Protein AF-A0A7S3BYG8-F1 (afdb_monomer)

Structure (mmCIF, N/CA/C/O backbone):
data_AF-A0A7S3BYG8-F1
#
_entry.id   AF-A0A7S3BYG8-F1
#
loop_
_atom_site.group_PDB
_atom_site.id
_atom_site.type_symbol
_atom_site.label_atom_id
_atom_site.label_alt_id
_atom_site.label_comp_id
_atom_site.label_asym_id
_atom_site.label_entity_id
_atom_site.label_seq_id
_atom_site.pdbx_PDB_ins_code
_atom_site.Cartn_x
_atom_site.Cartn_y
_atom_site.Cartn_z
_atom_site.occupancy
_atom_site.B_iso_or_equiv
_atom_site.auth_seq_id
_atom_site.auth_comp_id
_atom_site.auth_asym_id
_atom_site.auth_atom_id
_atom_site.pdbx_PDB_model_num
ATOM 1 N N . MET A 1 1 ? -23.238 -36.660 45.291 1.00 49.62 1 MET A N 1
ATOM 2 C CA . MET A 1 1 ? -23.356 -35.310 44.681 1.00 49.62 1 MET A CA 1
ATOM 3 C C . MET A 1 1 ? -22.512 -34.242 45.383 1.00 49.62 1 MET A C 1
ATOM 5 O O . MET A 1 1 ? -22.286 -33.206 44.768 1.00 49.62 1 MET A O 1
ATOM 9 N N . ALA A 1 2 ? -22.048 -34.456 46.624 1.00 56.19 2 ALA A N 1
ATOM 10 C CA . ALA A 1 2 ? -21.069 -33.578 47.276 1.00 56.19 2 ALA A CA 1
ATOM 11 C C . ALA A 1 2 ? -19.643 -33.818 46.735 1.00 56.19 2 ALA A C 1
ATOM 13 O O . ALA A 1 2 ? -19.000 -32.872 46.297 1.00 56.19 2 ALA A O 1
ATOM 14 N N . ASP A 1 3 ? -19.241 -35.085 46.583 1.00 53.38 3 ASP A N 1
ATOM 15 C CA . ASP A 1 3 ? -17.876 -35.468 46.164 1.00 53.38 3 ASP A CA 1
ATOM 16 C C . ASP A 1 3 ? -17.474 -35.004 44.753 1.00 53.38 3 ASP A C 1
ATOM 18 O O . ASP A 1 3 ? -16.296 -34.824 44.458 1.00 53.38 3 ASP A O 1
ATOM 22 N N . MET A 1 4 ? -18.446 -34.790 43.858 1.00 53.81 4 MET A N 1
ATOM 23 C CA . MET A 1 4 ? -18.194 -34.241 42.515 1.00 53.81 4 MET A CA 1
ATOM 24 C C . MET A 1 4 ? -17.899 -32.738 42.559 1.00 53.81 4 MET A C 1
ATOM 26 O O . MET A 1 4 ? -17.105 -32.246 41.768 1.00 53.81 4 MET A O 1
ATOM 30 N N . ARG A 1 5 ? -18.530 -32.003 43.486 1.00 55.28 5 ARG A N 1
ATOM 31 C CA . ARG A 1 5 ? -18.287 -30.562 43.666 1.00 55.28 5 ARG A CA 1
ATOM 32 C C . ARG A 1 5 ? -16.920 -30.310 44.287 1.00 55.28 5 ARG A C 1
ATOM 34 O O . ARG A 1 5 ? -16.290 -29.314 43.965 1.00 55.28 5 ARG A O 1
ATOM 41 N N . GLU A 1 6 ? -16.474 -31.222 45.141 1.00 56.81 6 GLU A N 1
ATOM 42 C CA . GLU A 1 6 ? -15.176 -31.147 45.806 1.00 56.81 6 GLU A CA 1
ATOM 43 C C . GLU A 1 6 ? -14.022 -31.429 44.835 1.00 56.81 6 GLU A C 1
ATOM 45 O O . GLU A 1 6 ? -13.046 -30.688 44.811 1.00 56.81 6 GLU A O 1
ATOM 50 N N . GLN A 1 7 ? -14.187 -32.396 43.926 1.00 52.97 7 GLN A N 1
ATOM 51 C CA . GLN A 1 7 ? -13.223 -32.647 42.845 1.00 52.97 7 GLN A CA 1
ATOM 52 C C . GLN A 1 7 ? -13.139 -31.493 41.833 1.00 52.97 7 GLN A C 1
ATOM 54 O O . GLN A 1 7 ? -12.059 -31.192 41.338 1.00 52.97 7 GLN A O 1
ATOM 59 N N . LEU A 1 8 ? -14.253 -30.803 41.568 1.00 54.16 8 LEU A N 1
ATOM 60 C CA . LEU A 1 8 ? -14.278 -29.603 40.720 1.00 54.16 8 LEU A CA 1
ATOM 61 C C . LEU A 1 8 ? -13.692 -28.359 41.412 1.00 54.16 8 LEU A C 1
ATOM 63 O O . LEU A 1 8 ? -13.292 -27.421 40.729 1.00 54.16 8 LEU A O 1
ATOM 67 N N . ALA A 1 9 ? -13.659 -28.335 42.748 1.00 56.59 9 ALA A N 1
ATOM 68 C CA . ALA A 1 9 ? -13.043 -27.264 43.530 1.00 56.59 9 ALA A CA 1
ATOM 69 C C . ALA A 1 9 ? -11.533 -27.475 43.732 1.00 56.59 9 ALA A C 1
ATOM 71 O O . ALA A 1 9 ? -10.797 -26.499 43.845 1.00 56.59 9 ALA A O 1
ATOM 72 N N . ALA A 1 10 ? -11.078 -28.732 43.770 1.00 56.25 10 ALA A N 1
ATOM 73 C CA . ALA A 1 10 ? -9.665 -29.087 43.899 1.00 56.25 10 ALA A CA 1
ATOM 74 C C . ALA A 1 10 ? -8.857 -28.838 42.613 1.00 56.25 10 ALA A C 1
ATOM 76 O O . ALA A 1 10 ? -7.635 -28.728 42.667 1.00 56.25 10 ALA A O 1
ATOM 77 N N . ASP A 1 11 ? -9.531 -28.751 41.466 1.00 58.56 11 ASP A N 1
ATOM 78 C CA . ASP A 1 11 ? -8.898 -28.512 40.178 1.00 58.56 11 ASP A CA 1
ATOM 79 C C . ASP A 1 11 ? -8.843 -27.005 39.887 1.00 58.56 11 ASP A C 1
ATOM 81 O O . ASP A 1 11 ? -9.818 -26.370 39.472 1.00 58.56 11 ASP A O 1
ATOM 85 N N . GLU A 1 12 ? -7.682 -26.417 40.164 1.00 58.50 12 GLU A N 1
ATOM 86 C CA . GLU A 1 12 ? -7.402 -24.977 40.096 1.00 58.50 12 GLU A CA 1
ATOM 87 C C . GLU A 1 12 ? -7.779 -24.370 38.731 1.00 58.50 12 GLU A C 1
ATOM 89 O O . GLU A 1 12 ? -8.306 -23.258 38.646 1.00 58.50 12 GLU A O 1
ATOM 94 N N . GLN A 1 13 ? -7.616 -25.150 37.659 1.00 57.62 13 GLN A N 1
ATOM 95 C CA . GLN A 1 13 ? -7.957 -24.762 36.292 1.00 57.62 13 GLN A CA 1
ATOM 96 C C . GLN A 1 13 ? -9.478 -24.680 36.059 1.00 57.62 13 GLN A C 1
ATOM 98 O O . GLN 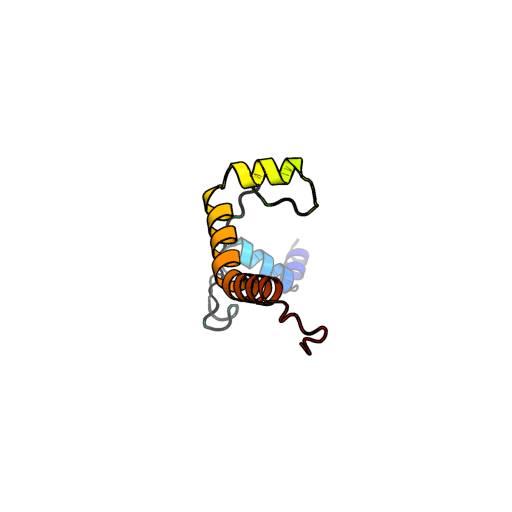A 1 13 ? -9.964 -23.762 35.393 1.00 57.62 13 GLN A O 1
ATOM 103 N N . THR A 1 14 ? -10.248 -25.590 36.656 1.00 60.94 14 THR A N 1
ATOM 104 C CA . THR A 1 14 ? -11.716 -25.599 36.576 1.00 60.94 14 THR A CA 1
ATOM 105 C C . THR A 1 14 ? -12.326 -24.500 37.454 1.00 60.94 14 THR A C 1
A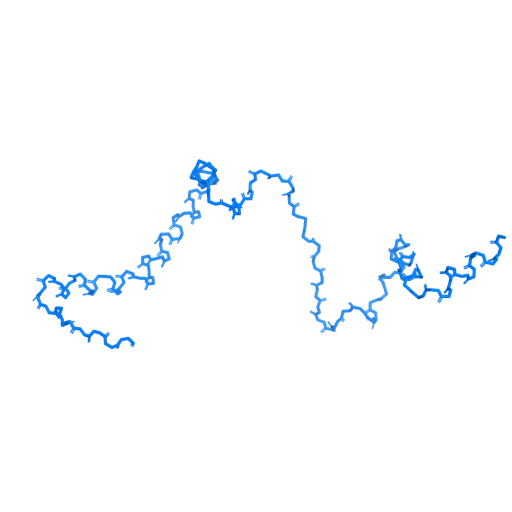TOM 107 O O . THR A 1 14 ? -13.273 -23.819 37.050 1.00 60.94 14 THR A O 1
ATOM 110 N N . SER A 1 15 ? -11.722 -24.251 38.617 1.00 62.62 15 SER A N 1
ATOM 111 C CA . SER A 1 15 ? -12.001 -23.102 39.487 1.00 62.62 15 SER A CA 1
ATOM 112 C C . SER A 1 15 ? -11.813 -21.764 38.751 1.00 62.62 15 SER A C 1
ATOM 114 O O . SER A 1 15 ? -12.721 -20.923 38.745 1.00 62.62 15 SER A O 1
ATOM 116 N N . ALA A 1 16 ? -10.689 -21.594 38.045 1.00 62.94 16 ALA A N 1
ATOM 117 C CA . ALA A 1 16 ? -10.396 -20.391 37.269 1.00 62.94 16 ALA A CA 1
ATOM 118 C C . ALA A 1 16 ? -11.406 -20.170 36.131 1.00 62.94 16 ALA A C 1
ATOM 120 O O . ALA A 1 16 ? -11.885 -19.050 35.934 1.00 62.94 16 ALA A O 1
ATOM 121 N N . LEU A 1 17 ? -11.795 -21.240 35.429 1.00 65.00 17 LEU A N 1
ATOM 122 C CA . LEU A 1 17 ? -12.799 -21.190 34.364 1.00 65.00 17 LEU A CA 1
ATOM 123 C C . LEU A 1 17 ? -14.188 -20.789 34.895 1.00 65.00 17 LEU A C 1
ATOM 125 O O . LEU A 1 17 ? -14.855 -19.929 34.317 1.00 65.00 17 LEU A O 1
ATOM 129 N N . ILE A 1 18 ? -14.623 -21.373 36.018 1.00 68.12 18 ILE A N 1
ATOM 130 C CA . ILE A 1 18 ? -15.911 -21.048 36.652 1.00 68.12 18 ILE A CA 1
ATOM 131 C C . ILE A 1 18 ? -15.909 -19.615 37.208 1.00 68.12 18 ILE A C 1
ATOM 133 O O . ILE A 1 18 ? -16.933 -18.932 37.134 1.00 68.12 18 ILE A O 1
ATOM 137 N N . SER A 1 19 ? -14.776 -19.138 37.731 1.00 60.62 19 SER A N 1
ATOM 138 C CA . SER A 1 19 ? -14.615 -17.753 38.194 1.00 60.62 19 SER A CA 1
ATOM 139 C C . SER A 1 19 ? -14.645 -16.746 37.037 1.00 60.62 19 SER A C 1
ATOM 141 O O . SER A 1 19 ? -15.291 -15.701 37.140 1.00 60.62 19 SER A O 1
ATOM 143 N N . ALA A 1 20 ? -14.023 -17.082 35.902 1.00 64.19 20 ALA A N 1
ATOM 144 C CA . ALA A 1 20 ? -14.059 -16.267 34.690 1.00 64.19 20 ALA A CA 1
ATOM 145 C C . ALA A 1 20 ? -15.485 -16.145 34.121 1.00 64.19 20 ALA A C 1
ATOM 147 O O . ALA A 1 20 ? -15.938 -15.042 33.824 1.00 64.19 20 ALA A O 1
ATOM 148 N N . LEU A 1 21 ? -16.236 -17.251 34.054 1.00 66.25 21 LEU A N 1
ATOM 149 C CA . LEU A 1 21 ? -17.637 -17.253 33.602 1.00 66.25 21 LEU A CA 1
ATOM 150 C C . LEU A 1 21 ? -18.586 -16.502 34.550 1.00 66.25 21 LEU A C 1
ATOM 152 O O . LEU A 1 21 ? -19.615 -15.991 34.116 1.00 66.25 21 LEU A O 1
ATOM 156 N N . ARG A 1 22 ? -18.252 -16.426 35.844 1.00 66.88 22 ARG A N 1
ATOM 157 C CA . ARG A 1 22 ? -19.021 -15.690 36.862 1.00 66.88 22 ARG A CA 1
ATOM 158 C C . ARG A 1 22 ? -18.711 -14.185 36.874 1.00 66.88 22 ARG A C 1
ATOM 160 O O . ARG A 1 22 ? -19.354 -13.447 37.615 1.00 66.88 22 ARG A O 1
ATOM 167 N N . GLY A 1 23 ? -17.744 -13.720 36.078 1.00 58.44 23 GLY A N 1
ATOM 168 C CA . GLY A 1 23 ? -17.318 -12.317 36.062 1.00 58.44 23 GLY A CA 1
ATOM 169 C C . GLY A 1 23 ? -16.622 -11.868 37.352 1.00 58.44 23 GLY A C 1
ATOM 170 O O . GLY A 1 23 ? -16.397 -10.680 37.546 1.00 58.44 23 GLY A O 1
ATOM 171 N N . THR A 1 24 ? -16.268 -12.806 38.238 1.00 54.97 24 THR A N 1
ATOM 172 C CA . THR A 1 24 ? -15.591 -12.534 39.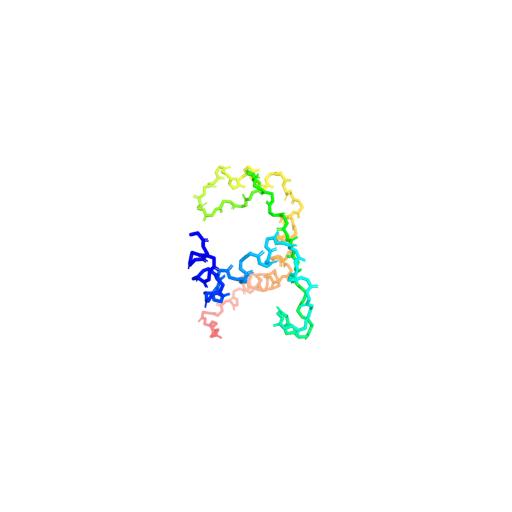517 1.00 54.97 24 THR A CA 1
ATOM 173 C C . THR A 1 24 ? -14.074 -12.422 39.385 1.00 54.97 24 THR A C 1
ATOM 175 O O . THR A 1 24 ? -13.410 -12.121 40.368 1.00 54.97 24 THR A O 1
ATOM 178 N N . ASN A 1 25 ? -13.531 -12.625 38.180 1.00 47.47 25 ASN A N 1
ATOM 179 C CA . ASN A 1 25 ? -12.110 -12.458 37.864 1.00 47.47 25 ASN A CA 1
ATOM 180 C C . ASN A 1 25 ? -11.788 -11.105 37.195 1.00 47.47 25 ASN A C 1
ATOM 182 O O . ASN A 1 25 ? -10.779 -10.974 36.514 1.00 47.47 25 ASN A O 1
ATOM 186 N N . ILE A 1 26 ? -12.637 -10.093 37.409 1.00 51.34 26 ILE A N 1
ATOM 187 C CA . ILE A 1 26 ? -12.253 -8.674 37.297 1.00 51.34 26 ILE A CA 1
ATOM 188 C C . ILE A 1 26 ? -11.746 -8.230 38.679 1.00 51.34 26 ILE A C 1
ATOM 190 O O . ILE A 1 26 ? -12.275 -7.311 39.297 1.00 51.34 26 ILE A O 1
ATOM 194 N N . ASN A 1 27 ? -10.810 -8.989 39.242 1.00 51.41 27 ASN A N 1
ATOM 195 C CA . ASN A 1 27 ? -10.043 -8.558 40.399 1.00 51.41 27 ASN A CA 1
ATOM 196 C C . ASN A 1 27 ? -8.611 -8.397 39.890 1.00 51.41 27 ASN A C 1
ATOM 198 O O . ASN A 1 27 ? -7.927 -9.385 39.629 1.00 51.41 27 ASN A O 1
ATOM 202 N N . ASP A 1 28 ? -8.241 -7.145 39.633 1.00 51.56 28 ASP A N 1
ATOM 203 C CA . ASP A 1 28 ? -7.099 -6.701 38.821 1.00 51.56 28 ASP A CA 1
ATOM 204 C C . ASP A 1 28 ? -5.716 -6.941 39.457 1.00 51.56 28 ASP A C 1
ATOM 206 O O . ASP A 1 28 ? -4.711 -6.451 38.944 1.00 51.56 28 ASP A O 1
ATOM 210 N N . ASP A 1 29 ? -5.625 -7.698 40.550 1.00 54.72 29 ASP A N 1
ATOM 211 C CA . ASP A 1 29 ? -4.389 -7.754 41.333 1.00 54.72 29 ASP A CA 1
ATOM 212 C C . ASP A 1 29 ? -3.330 -8.734 40.793 1.00 54.72 29 ASP A C 1
ATOM 214 O O . ASP A 1 29 ? -2.163 -8.567 41.132 1.00 54.72 29 ASP A O 1
ATOM 218 N N . ASP A 1 30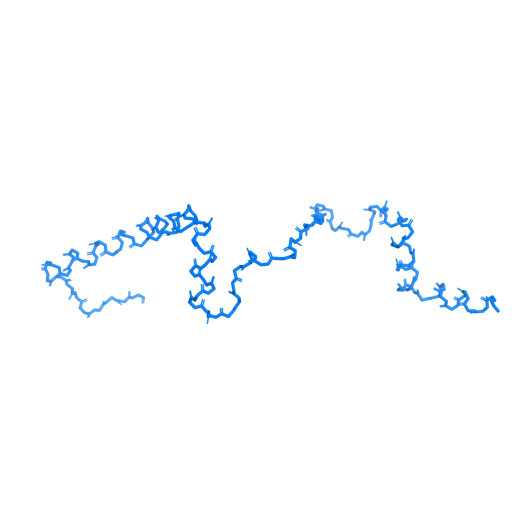 ? -3.669 -9.696 39.916 1.00 53.75 30 ASP A N 1
ATOM 219 C CA . ASP A 1 30 ? -2.717 -10.776 39.562 1.00 53.75 30 ASP A CA 1
ATOM 220 C C . ASP A 1 30 ? -2.646 -11.229 38.084 1.00 53.75 30 ASP A C 1
ATOM 222 O O . ASP A 1 30 ? -1.939 -12.191 37.787 1.00 53.75 30 ASP A O 1
ATOM 226 N N . ASN A 1 31 ? -3.319 -10.586 37.113 1.00 54.25 31 ASN A N 1
ATOM 227 C CA . ASN A 1 31 ? -3.351 -11.126 35.730 1.00 54.25 31 ASN A CA 1
ATOM 228 C C . ASN A 1 31 ? -3.067 -10.169 34.563 1.00 54.25 31 ASN A C 1
ATOM 230 O O . ASN A 1 31 ? -3.294 -10.500 33.398 1.00 54.25 31 ASN A O 1
ATOM 234 N N . ALA A 1 32 ? -2.460 -9.023 34.835 1.00 55.59 32 ALA A N 1
ATOM 235 C CA . ALA A 1 32 ? -1.778 -8.244 33.814 1.00 55.59 32 ALA A CA 1
ATOM 236 C C . ALA A 1 32 ? -0.522 -7.660 34.449 1.00 55.59 32 ALA A C 1
ATOM 238 O O . ALA A 1 32 ? -0.615 -6.943 35.441 1.00 55.59 32 ALA A O 1
ATOM 239 N N . ALA A 1 33 ? 0.662 -7.948 33.900 1.00 53.44 33 ALA A N 1
ATOM 240 C CA . ALA A 1 33 ? 1.853 -7.187 34.263 1.00 53.44 33 ALA A CA 1
ATOM 241 C C . ALA A 1 33 ? 1.492 -5.694 34.204 1.00 53.44 33 ALA A C 1
ATOM 243 O O . ALA A 1 33 ? 0.986 -5.241 33.170 1.00 53.44 33 ALA A O 1
ATOM 244 N N . SER A 1 34 ? 1.675 -4.987 35.326 1.00 52.25 34 SER A N 1
ATOM 245 C CA . SER A 1 34 ? 1.294 -3.582 35.504 1.00 52.25 34 SER A CA 1
ATOM 246 C C . SER A 1 34 ? 1.630 -2.773 34.247 1.00 52.25 34 SER A C 1
ATOM 248 O O . SER A 1 34 ? 2.795 -2.662 33.863 1.00 52.25 34 SER A O 1
ATOM 250 N N . GLY A 1 35 ? 0.592 -2.293 33.555 1.00 60.44 35 GLY A N 1
ATOM 251 C CA . GLY A 1 35 ? 0.704 -1.571 32.281 1.00 60.44 35 GLY A CA 1
ATOM 252 C C . GLY A 1 35 ? 0.205 -2.311 31.033 1.00 60.44 35 GLY A C 1
ATOM 253 O O . GLY A 1 35 ? 0.153 -1.707 29.962 1.00 60.44 35 GLY A O 1
ATOM 254 N N . THR A 1 36 ? -0.208 -3.577 31.128 1.00 55.50 36 THR A N 1
ATOM 255 C CA . THR A 1 36 ? -0.742 -4.321 29.973 1.00 55.50 36 THR A CA 1
ATOM 256 C C . THR A 1 36 ? -2.252 -4.120 29.849 1.00 55.50 36 THR A C 1
ATOM 258 O O . THR A 1 36 ? -3.028 -4.675 30.617 1.00 55.50 36 THR A O 1
ATOM 261 N N . THR A 1 37 ? -2.689 -3.326 28.868 1.00 67.56 37 THR A N 1
ATOM 262 C CA . THR A 1 37 ? -4.117 -3.161 28.547 1.00 67.56 37 THR A CA 1
ATOM 263 C C . THR A 1 37 ? -4.546 -4.233 27.546 1.00 67.56 37 THR A C 1
ATOM 265 O O . THR A 1 37 ? -4.190 -4.159 26.369 1.00 67.56 37 THR A O 1
ATOM 268 N N . LEU A 1 38 ? -5.315 -5.229 27.990 1.00 67.62 38 LEU A N 1
ATOM 269 C CA . LEU A 1 38 ? -5.947 -6.199 27.092 1.00 67.62 38 LEU A CA 1
ATOM 270 C C . LEU A 1 38 ? -7.133 -5.533 26.382 1.00 67.62 38 LEU A C 1
ATOM 272 O O . LEU A 1 38 ? -8.129 -5.184 27.011 1.00 67.62 38 LEU A O 1
ATOM 276 N N . GLN A 1 39 ? -7.028 -5.345 25.065 1.00 76.12 39 GLN A N 1
ATOM 277 C CA . GLN A 1 39 ? -8.136 -4.869 24.236 1.00 76.12 39 GLN A CA 1
ATOM 278 C C . GLN A 1 39 ? -8.788 -6.044 23.513 1.00 76.12 39 GLN A C 1
ATOM 280 O O . GLN A 1 39 ? -8.150 -6.729 22.713 1.00 76.12 39 GLN A O 1
ATOM 285 N N . VAL A 1 40 ? -10.079 -6.255 23.767 1.00 69.94 40 VAL A N 1
ATOM 286 C CA . VAL A 1 40 ? -10.900 -7.173 22.976 1.00 69.94 40 VAL A CA 1
ATOM 287 C C . VAL A 1 40 ? -11.223 -6.477 21.656 1.00 69.94 40 VAL A C 1
ATOM 289 O O . VAL A 1 40 ? -12.049 -5.568 21.608 1.00 69.94 40 VAL A O 1
ATOM 292 N N . VAL A 1 41 ? -10.532 -6.868 20.585 1.00 75.12 41 VAL A N 1
ATOM 293 C CA . VAL A 1 41 ? -10.804 -6.378 19.229 1.00 75.12 41 VAL A CA 1
ATOM 294 C C . VAL A 1 41 ? -11.744 -7.360 18.543 1.00 75.12 41 VAL A C 1
ATOM 296 O O . VAL A 1 41 ? -11.363 -8.491 18.243 1.00 75.12 41 VAL A O 1
ATOM 299 N N . GLU A 1 42 ? -12.974 -6.927 18.275 1.00 64.00 42 GLU A N 1
ATOM 300 C CA . GLU A 1 42 ? -13.909 -7.691 17.452 1.00 64.00 42 GLU A CA 1
ATOM 301 C C . GLU A 1 42 ? -13.387 -7.766 16.011 1.00 64.00 42 GLU A C 1
ATOM 303 O O . GLU A 1 42 ? -13.433 -6.798 15.246 1.00 64.00 42 GLU A O 1
ATOM 308 N N . MET A 1 43 ? -12.880 -8.934 15.621 1.00 64.19 43 MET A N 1
ATOM 309 C CA . MET A 1 43 ? -12.613 -9.226 14.220 1.00 64.19 43 MET A CA 1
ATOM 310 C C . MET A 1 43 ? -13.948 -9.483 13.524 1.00 64.19 43 MET A C 1
ATOM 312 O O . MET A 1 43 ? -14.648 -10.443 13.843 1.00 64.19 43 MET A O 1
ATOM 316 N N . ARG A 1 44 ? -14.317 -8.630 12.560 1.00 58.69 44 ARG A N 1
ATOM 317 C CA . ARG A 1 44 ? -15.467 -8.905 11.691 1.00 58.69 44 ARG A CA 1
ATOM 318 C C . ARG A 1 44 ? -15.204 -10.206 10.934 1.00 58.69 44 ARG A C 1
ATOM 320 O O . ARG A 1 44 ? -14.355 -10.246 10.048 1.00 58.69 44 ARG A O 1
ATOM 327 N N . ALA A 1 45 ? -15.939 -11.258 11.278 1.00 55.44 45 ALA A N 1
ATOM 328 C CA . ALA A 1 45 ? -16.001 -12.463 10.470 1.00 55.44 45 ALA A CA 1
ATOM 329 C C . ALA A 1 45 ? -16.777 -12.132 9.187 1.00 55.44 45 ALA A C 1
ATOM 331 O O . ALA A 1 45 ? -17.995 -11.969 9.222 1.00 55.44 45 ALA A O 1
ATOM 332 N N . GLY A 1 46 ? -16.074 -11.975 8.066 1.00 56.91 46 GLY A N 1
ATOM 333 C CA . GLY A 1 46 ? -16.724 -11.805 6.770 1.00 56.91 46 GLY A CA 1
ATOM 334 C C . GLY A 1 46 ? -15.855 -11.120 5.726 1.00 56.91 46 GLY A C 1
ATOM 335 O O . GLY A 1 46 ? -15.570 -9.936 5.862 1.00 56.91 46 GLY A O 1
ATOM 336 N N . ASP A 1 47 ? -15.484 -11.896 4.702 1.00 60.56 47 ASP A N 1
ATOM 337 C CA . ASP A 1 47 ? -15.346 -11.586 3.260 1.00 60.56 47 ASP A CA 1
ATOM 338 C C . ASP A 1 47 ? -14.542 -10.353 2.794 1.00 60.56 47 ASP A C 1
ATOM 340 O O . ASP A 1 47 ? -14.414 -10.079 1.601 1.00 60.56 47 ASP A O 1
ATOM 344 N N . ASP A 1 48 ? -13.991 -9.580 3.722 1.00 71.44 48 ASP A N 1
ATOM 345 C CA . ASP A 1 48 ? -13.249 -8.354 3.453 1.00 71.44 48 ASP A CA 1
ATOM 346 C C . ASP A 1 48 ? -11.871 -8.374 4.126 1.00 71.44 48 ASP A C 1
ATOM 348 O O . ASP A 1 48 ? -11.279 -7.324 4.384 1.00 71.44 48 ASP A O 1
ATOM 352 N N . SER A 1 49 ? -11.360 -9.580 4.399 1.00 80.94 49 SER A N 1
ATOM 353 C CA . SER A 1 49 ? -9.973 -9.862 4.769 1.00 80.94 49 SER A CA 1
ATOM 354 C C . SER A 1 49 ? -9.115 -10.075 3.523 1.00 80.94 49 SER A C 1
ATOM 356 O O . SER A 1 49 ? -9.586 -10.606 2.519 1.00 80.94 49 SER A O 1
ATOM 358 N N . LEU A 1 50 ? -7.842 -9.682 3.592 1.00 84.94 50 LEU A N 1
ATOM 359 C CA . LEU A 1 50 ? -6.888 -9.962 2.522 1.00 84.94 50 LEU A CA 1
ATOM 360 C C . LEU A 1 50 ? -6.758 -11.491 2.349 1.00 84.94 50 LEU A C 1
ATOM 362 O O . LEU A 1 50 ? -6.549 -12.169 3.359 1.00 84.94 50 LEU A O 1
ATOM 366 N N . PRO A 1 51 ? -6.865 -12.035 1.121 1.00 86.56 51 PRO A N 1
ATOM 367 C CA . PRO A 1 51 ? -6.646 -13.456 0.870 1.00 86.56 51 PRO A CA 1
ATOM 368 C C . PRO A 1 51 ? -5.285 -13.916 1.403 1.00 86.56 51 PRO A C 1
ATOM 370 O O . PRO A 1 51 ? -4.269 -13.252 1.189 1.00 86.56 51 PRO A O 1
ATOM 373 N N . THR A 1 52 ? -5.267 -15.043 2.114 1.00 88.75 52 THR A N 1
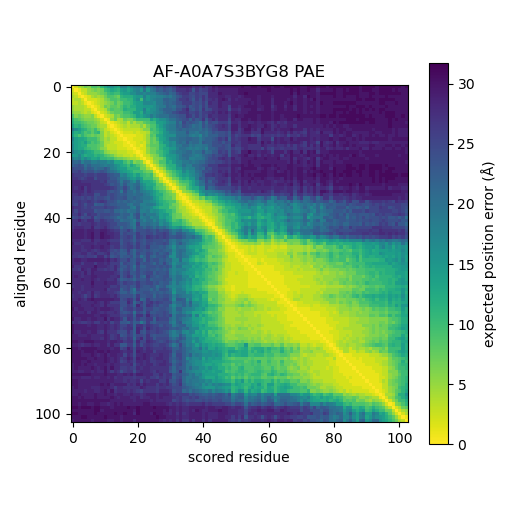ATOM 374 C CA . THR A 1 52 ? -4.036 -15.648 2.654 1.00 88.75 52 THR A CA 1
ATOM 375 C C . THR A 1 52 ? -3.272 -16.443 1.603 1.00 88.75 52 THR A C 1
ATOM 377 O O . THR A 1 52 ? -2.060 -16.607 1.710 1.00 88.75 52 THR A O 1
ATOM 380 N N . GLU A 1 53 ? -3.981 -16.921 0.584 1.00 91.12 53 GLU A N 1
ATOM 381 C CA . GLU A 1 53 ? -3.420 -17.576 -0.590 1.00 91.12 53 GLU A CA 1
ATOM 382 C C . GLU A 1 53 ? -3.450 -16.624 -1.784 1.00 91.12 53 GLU A C 1
ATOM 384 O O . GLU A 1 53 ? -4.282 -15.715 -1.867 1.00 91.12 53 GLU A O 1
ATOM 389 N N . TYR A 1 54 ? -2.517 -16.818 -2.714 1.00 89.38 54 TYR A N 1
ATOM 390 C CA . TYR A 1 54 ? -2.462 -15.998 -3.913 1.00 89.38 54 TYR A CA 1
ATOM 391 C C . TYR A 1 54 ? -3.597 -16.374 -4.873 1.00 89.38 54 TYR A C 1
ATOM 393 O O . TYR A 1 54 ? -3.532 -17.396 -5.552 1.00 89.38 54 TYR A O 1
ATOM 401 N N . ASP A 1 55 ? -4.602 -15.505 -4.960 1.00 92.38 55 ASP A N 1
ATOM 402 C CA . ASP A 1 55 ? -5.666 -15.549 -5.963 1.00 92.38 55 ASP A CA 1
ATOM 403 C C . ASP A 1 55 ? -5.810 -14.155 -6.601 1.00 92.38 55 ASP A C 1
ATOM 405 O O . ASP A 1 55 ? -6.190 -13.198 -5.914 1.00 92.38 55 ASP A O 1
ATOM 409 N N . PRO A 1 56 ? -5.510 -13.999 -7.905 1.00 92.56 56 PRO A N 1
ATOM 410 C CA . PRO A 1 56 ? -5.562 -12.701 -8.565 1.00 92.56 56 PRO A CA 1
ATOM 411 C C . PRO A 1 56 ? -6.973 -12.101 -8.583 1.00 92.56 56 PRO A C 1
ATOM 413 O O . PRO A 1 56 ? -7.112 -10.886 -8.442 1.00 92.56 56 PRO A O 1
ATOM 416 N N . VAL A 1 57 ? -8.014 -12.928 -8.713 1.00 92.88 57 VAL A N 1
ATOM 417 C CA . VAL A 1 57 ? -9.404 -12.463 -8.799 1.00 92.88 57 VAL A CA 1
ATOM 418 C C . VAL A 1 57 ? -9.867 -11.952 -7.435 1.00 92.88 57 VAL A C 1
ATOM 420 O O . VAL A 1 57 ? -10.429 -10.857 -7.335 1.00 92.88 57 VAL A O 1
ATOM 423 N N . ALA A 1 58 ? -9.571 -12.696 -6.366 1.00 89.69 58 ALA A N 1
ATOM 424 C CA . ALA A 1 58 ? -9.888 -12.277 -5.003 1.00 89.69 58 ALA A CA 1
ATOM 425 C C . ALA A 1 58 ? -9.100 -11.023 -4.578 1.00 89.69 58 ALA A C 1
ATOM 427 O O . ALA A 1 58 ? -9.660 -10.118 -3.953 1.00 89.69 58 ALA A O 1
ATOM 428 N N . LEU A 1 59 ? -7.819 -10.924 -4.952 1.00 89.19 59 LEU A N 1
ATOM 429 C CA . LEU A 1 59 ? -6.992 -9.745 -4.671 1.00 89.19 59 LEU A CA 1
ATOM 430 C C . LEU A 1 59 ? -7.513 -8.500 -5.394 1.00 89.19 59 LEU A C 1
ATOM 432 O O . LEU A 1 59 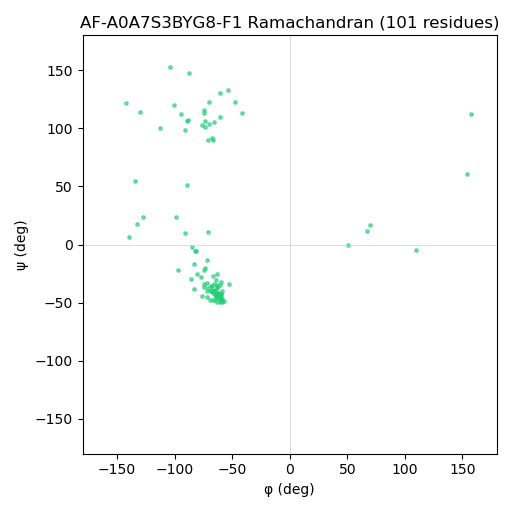? -7.606 -7.433 -4.783 1.00 89.19 59 LEU A O 1
ATOM 436 N N . GLU A 1 60 ? -7.892 -8.623 -6.668 1.00 89.81 60 GLU A N 1
ATOM 437 C CA . GLU A 1 60 ? -8.494 -7.518 -7.415 1.00 89.81 60 GLU A CA 1
ATOM 438 C C . GLU A 1 60 ? -9.775 -7.033 -6.725 1.00 89.81 60 GLU A C 1
ATOM 440 O O . GLU A 1 60 ? -9.913 -5.839 -6.443 1.00 89.81 60 GLU A O 1
ATOM 445 N N . ALA A 1 61 ? -10.683 -7.952 -6.382 1.00 90.50 61 ALA A N 1
ATOM 446 C CA . ALA A 1 61 ? -11.928 -7.624 -5.694 1.00 90.50 61 ALA A CA 1
ATOM 447 C C . ALA A 1 61 ? -11.683 -6.926 -4.342 1.00 90.50 61 ALA A C 1
ATOM 449 O O . ALA A 1 61 ? -12.365 -5.950 -4.011 1.00 90.50 61 ALA A O 1
ATOM 450 N N . TYR A 1 62 ? -10.681 -7.376 -3.583 1.00 90.44 62 TYR A N 1
ATOM 451 C CA . TYR A 1 62 ? -10.295 -6.801 -2.295 1.00 90.44 62 TYR A CA 1
ATOM 452 C C . TYR A 1 62 ? -9.724 -5.378 -2.421 1.00 90.44 62 TYR A C 1
ATOM 454 O O . TYR A 1 62 ? -10.133 -4.471 -1.683 1.00 90.44 62 TYR A O 1
ATOM 462 N N . PHE A 1 63 ? -8.788 -5.157 -3.351 1.00 91.62 63 PHE A N 1
ATOM 463 C CA . PHE A 1 63 ? -8.123 -3.861 -3.531 1.00 91.62 63 PHE A CA 1
ATOM 464 C C . PHE A 1 63 ? -8.992 -2.839 -4.262 1.00 91.62 63 PHE A C 1
ATOM 466 O O . PHE A 1 63 ? -8.880 -1.643 -3.984 1.00 91.62 63 PHE A O 1
ATOM 473 N N . LYS A 1 64 ? -9.913 -3.280 -5.125 1.00 89.94 64 LYS A N 1
ATOM 474 C CA . LYS A 1 64 ? -10.878 -2.401 -5.803 1.00 89.94 64 LYS A CA 1
ATOM 475 C C . LYS A 1 64 ? -11.772 -1.647 -4.818 1.00 89.94 64 LYS A C 1
ATOM 477 O O . LYS A 1 64 ? -12.112 -0.493 -5.063 1.00 89.94 64 LYS A O 1
ATOM 482 N N . LYS A 1 65 ? -12.092 -2.254 -3.670 1.00 91.44 65 LYS A N 1
ATOM 483 C CA . LYS A 1 65 ? -12.816 -1.597 -2.567 1.00 91.44 65 LYS A CA 1
ATOM 484 C C . LYS A 1 65 ? -11.961 -0.560 -1.812 1.00 91.44 65 LYS A C 1
ATOM 486 O O . LYS A 1 65 ? -12.499 0.210 -1.024 1.00 91.44 65 LYS A O 1
ATOM 491 N N . ARG A 1 66 ? -10.634 -0.535 -2.017 1.00 89.88 66 ARG A N 1
ATOM 492 C CA . ARG A 1 66 ? -9.651 0.214 -1.205 1.00 89.88 66 ARG A CA 1
ATOM 493 C C . ARG A 1 66 ? -8.618 0.993 -2.047 1.00 89.88 66 ARG A C 1
ATOM 495 O O . ARG A 1 66 ? -7.413 0.863 -1.805 1.00 89.88 66 ARG A O 1
ATOM 502 N N . PRO A 1 67 ? -9.031 1.861 -2.989 1.00 90.56 67 PRO A N 1
ATOM 503 C CA . PRO A 1 67 ? -8.096 2.563 -3.876 1.00 90.56 67 PRO A CA 1
ATOM 504 C C . PRO A 1 67 ? -7.102 3.462 -3.121 1.00 90.56 67 PRO A C 1
ATOM 506 O O . PRO A 1 67 ? -5.933 3.543 -3.493 1.00 90.56 67 PRO A O 1
ATOM 509 N N . GLY A 1 68 ? -7.523 4.082 -2.012 1.00 91.12 68 GLY A N 1
ATOM 510 C CA . GLY A 1 68 ? -6.640 4.912 -1.186 1.00 91.12 68 GLY A CA 1
ATOM 511 C C . GLY A 1 68 ? -5.479 4.131 -0.559 1.00 91.12 68 GLY A C 1
ATOM 512 O O . GLY A 1 68 ? -4.357 4.628 -0.515 1.00 91.12 68 GLY A O 1
ATOM 513 N N . ALA A 1 69 ? -5.712 2.884 -0.134 1.00 88.31 69 ALA A N 1
ATOM 514 C CA . ALA A 1 69 ? -4.657 2.038 0.422 1.00 88.31 69 ALA A CA 1
ATOM 515 C C . ALA A 1 69 ? -3.594 1.701 -0.636 1.00 88.31 69 ALA A C 1
ATOM 517 O O . ALA A 1 69 ? -2.399 1.746 -0.342 1.00 88.31 69 ALA A O 1
ATOM 518 N N . VAL A 1 70 ? -4.025 1.429 -1.874 1.00 90.38 70 VAL A N 1
ATOM 519 C CA . VAL A 1 70 ? -3.127 1.171 -3.010 1.00 90.38 70 VAL A CA 1
ATOM 520 C C . VAL A 1 70 ? -2.274 2.403 -3.309 1.00 90.38 70 VAL A C 1
ATOM 522 O O . VAL A 1 70 ? -1.050 2.299 -3.368 1.00 90.38 70 VAL A O 1
ATOM 525 N N . LEU A 1 71 ? -2.892 3.582 -3.419 1.00 92.75 71 LEU A N 1
ATOM 526 C CA . LEU A 1 71 ? -2.180 4.833 -3.696 1.00 92.75 71 LEU A CA 1
ATOM 527 C C . LEU A 1 71 ? -1.142 5.164 -2.621 1.00 92.75 71 LEU A C 1
ATOM 529 O O . LEU A 1 71 ? -0.015 5.527 -2.951 1.00 92.75 71 LEU A O 1
ATOM 533 N N . THR A 1 72 ? -1.479 4.978 -1.344 1.00 92.50 72 THR A N 1
ATOM 534 C CA . THR A 1 72 ? -0.531 5.182 -0.242 1.00 92.50 72 THR A CA 1
ATOM 535 C C . THR A 1 72 ? 0.682 4.266 -0.371 1.00 92.50 72 THR A C 1
ATOM 537 O O . THR A 1 72 ? 1.810 4.720 -0.191 1.00 92.50 72 THR A O 1
ATOM 540 N N . ARG A 1 73 ? 0.487 2.989 -0.722 1.00 89.38 73 ARG A N 1
ATOM 541 C CA . ARG A 1 73 ? 1.600 2.048 -0.925 1.00 89.38 73 ARG A CA 1
ATOM 542 C C . ARG A 1 73 ? 2.457 2.417 -2.133 1.00 89.38 73 ARG A C 1
ATOM 544 O O . ARG A 1 73 ? 3.679 2.384 -2.022 1.00 89.38 73 ARG A O 1
ATOM 551 N N . VAL A 1 74 ? 1.845 2.830 -3.243 1.00 90.69 74 VAL A N 1
ATOM 552 C CA . VAL A 1 74 ? 2.574 3.347 -4.414 1.00 90.69 74 VAL A CA 1
ATOM 553 C C . VAL A 1 74 ? 3.404 4.574 -4.031 1.00 90.69 74 VAL A C 1
ATOM 555 O O . VAL A 1 74 ? 4.587 4.637 -4.354 1.00 90.69 74 VAL A O 1
ATOM 558 N N . GLY A 1 75 ? 2.821 5.510 -3.279 1.00 92.12 75 GLY A N 1
ATOM 559 C CA . GLY A 1 75 ? 3.524 6.683 -2.764 1.00 92.12 75 GLY A CA 1
ATOM 560 C C . GLY A 1 75 ? 4.692 6.312 -1.849 1.00 92.12 75 GLY A C 1
ATOM 561 O O . GLY A 1 75 ? 5.791 6.820 -2.034 1.00 92.12 75 GLY A O 1
ATOM 562 N N . GLN A 1 76 ? 4.497 5.381 -0.911 1.00 91.31 76 GLN A N 1
ATOM 563 C CA . GLN A 1 76 ? 5.568 4.877 -0.041 1.00 91.31 76 GLN A CA 1
ATOM 564 C C . GLN A 1 76 ? 6.714 4.258 -0.850 1.00 91.31 76 GLN A C 1
ATOM 566 O O . GLN A 1 76 ? 7.876 4.578 -0.612 1.00 91.31 76 GLN A O 1
ATOM 571 N N . LEU A 1 77 ? 6.402 3.413 -1.835 1.00 92.00 77 LEU A N 1
ATOM 572 C CA . LEU A 1 77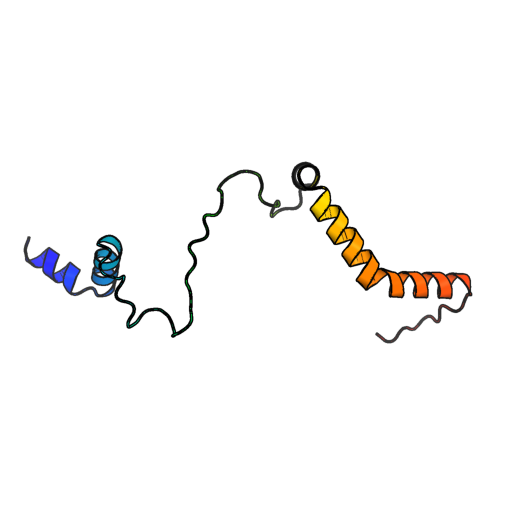 ? 7.406 2.804 -2.710 1.00 92.00 77 LEU A CA 1
ATOM 573 C C . LEU A 1 77 ? 8.161 3.860 -3.525 1.00 92.00 77 LEU A C 1
ATOM 575 O O . LEU A 1 77 ? 9.383 3.786 -3.637 1.00 92.00 77 LEU A O 1
ATOM 579 N N . ALA A 1 78 ? 7.463 4.870 -4.045 1.00 91.19 78 ALA A N 1
ATOM 580 C CA . ALA A 1 78 ? 8.083 5.976 -4.766 1.00 91.19 78 ALA A CA 1
ATOM 581 C C . ALA A 1 78 ? 8.963 6.846 -3.854 1.00 91.19 78 ALA A C 1
ATOM 583 O O . ALA A 1 78 ? 10.046 7.254 -4.258 1.00 91.19 78 ALA A O 1
ATOM 584 N N . LEU A 1 79 ? 8.543 7.104 -2.615 1.00 89.06 79 LEU A N 1
ATOM 585 C CA . LEU A 1 79 ? 9.309 7.913 -1.668 1.00 89.06 79 LEU A CA 1
ATOM 586 C C . LEU A 1 79 ? 10.582 7.200 -1.204 1.00 89.06 79 LEU A C 1
ATOM 588 O O . LEU A 1 79 ? 11.657 7.795 -1.221 1.00 89.06 79 LEU A O 1
ATOM 592 N N . TYR A 1 80 ? 10.479 5.929 -0.813 1.00 87.56 80 TYR A N 1
ATOM 593 C CA . TYR A 1 80 ? 11.618 5.190 -0.266 1.00 87.56 80 TYR A CA 1
ATOM 594 C C . TYR A 1 80 ? 12.518 4.592 -1.351 1.00 87.56 80 TYR A C 1
ATOM 596 O O . TYR A 1 80 ? 13.739 4.598 -1.216 1.00 87.56 80 TYR A O 1
ATOM 604 N N . GLY A 1 81 ? 11.935 4.090 -2.441 1.00 86.94 81 GLY A N 1
ATOM 605 C CA . GLY A 1 81 ? 12.669 3.447 -3.533 1.00 86.94 81 GLY A CA 1
ATOM 606 C C . GLY A 1 81 ? 12.973 4.366 -4.716 1.00 86.94 81 GLY A C 1
ATOM 607 O O . GLY A 1 81 ? 13.904 4.097 -5.475 1.00 86.94 81 GLY A O 1
ATOM 608 N N . GLY A 1 82 ? 12.227 5.461 -4.888 1.00 87.94 82 GLY A N 1
ATOM 609 C CA . GLY A 1 82 ? 12.307 6.294 -6.089 1.00 87.94 82 GLY A CA 1
ATOM 610 C C . GLY A 1 82 ? 13.623 7.048 -6.231 1.00 87.94 82 GLY A C 1
ATOM 611 O O . GLY A 1 82 ? 14.132 7.145 -7.341 1.00 87.94 82 GLY A O 1
ATOM 612 N N . ALA A 1 83 ? 14.229 7.516 -5.137 1.00 84.69 83 ALA A N 1
ATOM 613 C CA . ALA A 1 83 ? 15.533 8.183 -5.197 1.00 84.69 83 ALA A CA 1
ATOM 614 C C . ALA A 1 83 ? 16.644 7.229 -5.669 1.00 84.69 83 ALA A C 1
ATOM 616 O O . ALA A 1 83 ? 17.462 7.591 -6.517 1.00 84.69 83 ALA A O 1
ATOM 617 N N . TRP A 1 84 ? 16.644 5.991 -5.164 1.00 88.50 84 TRP A N 1
ATOM 618 C CA . TRP A 1 84 ? 17.560 4.949 -5.623 1.00 88.50 84 TRP A CA 1
ATOM 619 C C . TRP A 1 84 ? 17.289 4.577 -7.085 1.00 88.50 84 TRP A C 1
ATOM 621 O O . TRP A 1 84 ? 18.218 4.568 -7.889 1.00 88.50 84 TRP A O 1
ATOM 631 N N . ALA A 1 85 ? 16.026 4.345 -7.457 1.00 87.25 85 ALA A N 1
ATOM 632 C CA . ALA A 1 85 ? 15.654 3.982 -8.823 1.00 87.25 85 ALA A CA 1
ATOM 633 C C . ALA A 1 85 ? 16.014 5.088 -9.829 1.00 87.25 85 ALA A C 1
ATOM 635 O O . ALA A 1 85 ? 16.628 4.809 -10.857 1.00 87.25 85 ALA A O 1
ATOM 636 N N . ALA A 1 86 ? 15.707 6.348 -9.513 1.00 87.38 86 ALA A N 1
ATOM 637 C CA . ALA A 1 86 ? 16.039 7.500 -10.345 1.00 87.38 86 ALA A CA 1
ATOM 638 C C . ALA A 1 86 ? 17.553 7.659 -10.515 1.00 87.38 86 ALA A C 1
ATOM 640 O O . ALA A 1 86 ? 18.024 7.860 -11.633 1.00 87.38 86 ALA A O 1
ATOM 641 N N . LYS A 1 87 ? 18.326 7.506 -9.431 1.00 87.12 87 LYS A N 1
ATOM 642 C CA . LYS A 1 87 ? 19.792 7.519 -9.484 1.00 87.12 87 LYS A CA 1
ATOM 643 C C . LYS A 1 87 ? 20.322 6.409 -10.392 1.00 87.12 87 LYS A C 1
ATOM 645 O O . LYS A 1 87 ? 21.139 6.687 -11.262 1.00 87.12 87 LYS A O 1
ATOM 650 N N . THR A 1 88 ? 19.832 5.182 -10.233 1.00 88.31 88 THR A N 1
ATOM 651 C CA . THR A 1 88 ? 20.247 4.033 -11.048 1.00 88.31 88 THR A CA 1
ATOM 652 C C . THR A 1 88 ? 19.923 4.238 -12.527 1.00 88.31 88 THR A C 1
ATOM 654 O O . THR A 1 88 ? 20.791 4.034 -13.371 1.00 88.31 88 THR A O 1
ATOM 657 N N . ILE A 1 89 ? 18.710 4.699 -12.851 1.00 90.06 89 ILE A N 1
ATOM 658 C CA . ILE A 1 89 ? 18.294 5.000 -14.231 1.00 90.06 89 ILE A CA 1
ATOM 659 C C . ILE A 1 89 ? 19.170 6.103 -14.829 1.00 90.06 89 ILE A C 1
ATOM 661 O O . ILE A 1 89 ? 19.619 5.999 -15.966 1.00 90.06 89 ILE A O 1
ATOM 665 N N . PHE A 1 90 ? 19.454 7.155 -14.067 1.00 91.38 90 PHE A N 1
ATOM 666 C CA . PHE A 1 90 ? 20.268 8.263 -14.546 1.00 91.38 90 PHE A CA 1
ATOM 667 C C . PHE A 1 90 ? 21.731 7.863 -14.773 1.00 91.38 90 PHE A C 1
ATOM 669 O O . PHE A 1 90 ? 22.316 8.225 -15.793 1.00 91.38 90 PHE A O 1
ATOM 676 N N . SER A 1 91 ? 22.300 7.054 -13.877 1.00 86.31 91 SER A N 1
ATOM 677 C CA . SER A 1 91 ? 23.618 6.444 -14.069 1.00 86.31 91 SER A CA 1
ATOM 678 C C . SER A 1 91 ? 23.644 5.494 -15.273 1.00 86.31 91 SER A C 1
ATOM 680 O O . SER A 1 91 ? 24.626 5.485 -16.012 1.00 86.31 91 SER A O 1
ATOM 682 N N . ALA A 1 92 ? 22.558 4.754 -15.530 1.00 88.25 92 ALA A N 1
ATOM 683 C CA . ALA A 1 92 ? 22.392 3.931 -16.732 1.00 88.25 92 ALA A CA 1
ATOM 684 C C . ALA A 1 92 ? 22.441 4.752 -18.016 1.00 88.25 92 ALA A C 1
ATOM 686 O O . ALA A 1 92 ? 23.209 4.432 -18.920 1.00 88.25 92 ALA A O 1
ATOM 687 N N . LEU A 1 93 ? 21.677 5.842 -18.072 1.00 90.81 93 LEU A N 1
ATOM 688 C CA . LEU A 1 93 ? 21.636 6.731 -19.233 1.00 90.81 93 LEU A CA 1
ATOM 689 C C . LEU A 1 93 ? 22.979 7.422 -19.499 1.00 90.81 93 LEU A C 1
ATOM 691 O O . LEU A 1 93 ? 23.304 7.701 -20.649 1.00 90.81 93 LEU A O 1
ATOM 695 N N . ARG A 1 94 ? 23.772 7.680 -18.454 1.00 90.75 94 ARG A N 1
ATOM 696 C CA . ARG A 1 94 ? 25.122 8.249 -18.575 1.00 90.75 94 ARG A CA 1
ATOM 697 C C . ARG A 1 94 ? 26.206 7.228 -18.924 1.00 90.75 94 ARG A C 1
ATOM 699 O O . ARG A 1 94 ? 27.346 7.625 -19.134 1.00 90.75 94 ARG A O 1
ATOM 706 N N . GLY A 1 95 ? 25.881 5.935 -18.981 1.00 83.75 95 GLY A N 1
ATOM 707 C CA . GLY A 1 95 ? 26.873 4.877 -19.192 1.00 83.75 95 GLY A CA 1
ATOM 708 C C . GLY A 1 95 ? 27.814 4.671 -17.998 1.00 83.75 95 GLY A C 1
ATOM 709 O O . GLY A 1 95 ? 28.855 4.039 -18.136 1.00 83.75 95 GLY A O 1
ATOM 710 N N . GLU A 1 96 ? 27.449 5.182 -16.820 1.00 81.50 96 GLU A N 1
ATOM 711 C CA . GLU A 1 96 ? 28.237 5.114 -15.581 1.00 81.50 96 GLU A CA 1
ATOM 712 C C . GLU A 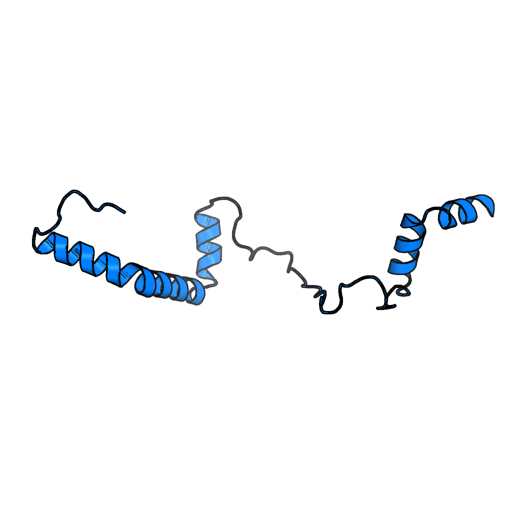1 96 ? 27.893 3.875 -14.737 1.00 81.50 96 GLU A C 1
ATOM 714 O O . GLU A 1 96 ? 28.308 3.774 -13.580 1.00 81.50 96 GLU A O 1
ATOM 719 N N . LEU A 1 97 ? 27.118 2.925 -15.279 1.00 74.44 97 LEU A N 1
ATOM 720 C CA . LEU A 1 97 ? 26.845 1.657 -14.604 1.00 74.44 97 LEU A CA 1
ATOM 721 C C . LEU A 1 97 ? 28.129 0.839 -14.523 1.00 74.44 97 LEU A C 1
ATOM 723 O O . LEU A 1 97 ? 28.465 0.053 -15.406 1.00 74.44 97 LEU A O 1
ATOM 727 N N . THR A 1 98 ? 28.847 1.017 -13.424 1.00 67.25 98 THR A N 1
ATOM 728 C CA . THR A 1 98 ? 29.923 0.115 -13.046 1.00 67.25 98 THR A CA 1
ATOM 729 C C . THR A 1 98 ? 29.280 -1.209 -12.624 1.00 67.25 98 THR A C 1
ATOM 731 O O . THR A 1 98 ? 28.405 -1.264 -11.753 1.00 67.25 98 THR A O 1
ATOM 734 N N . SER A 1 99 ? 29.668 -2.295 -13.294 1.00 62.09 99 SER A N 1
ATOM 735 C CA . SER A 1 99 ? 29.283 -3.648 -12.900 1.00 62.09 99 SER A CA 1
ATOM 736 C C . SER A 1 99 ? 30.026 -4.006 -11.617 1.00 62.09 99 SER A C 1
ATOM 738 O O . SER A 1 99 ? 31.140 -4.524 -11.662 1.00 62.09 99 SER A O 1
ATOM 740 N N . GLY A 1 100 ? 29.428 -3.699 -10.468 1.00 63.44 100 GLY A N 1
ATOM 741 C CA . GLY A 1 100 ? 30.009 -4.048 -9.174 1.00 63.44 100 GLY A CA 1
ATOM 742 C C . GLY A 1 100 ? 29.576 -3.132 -8.043 1.00 63.44 100 GLY A C 1
ATOM 743 O O . GLY A 1 100 ? 30.405 -2.500 -7.397 1.00 63.44 100 GLY A O 1
ATOM 744 N N . SER A 1 101 ? 28.277 -3.080 -7.765 1.00 51.16 101 SER A N 1
ATOM 745 C CA . SER A 1 101 ? 27.804 -2.588 -6.473 1.00 51.16 101 SER A CA 1
ATOM 746 C C . SER A 1 101 ? 28.099 -3.658 -5.421 1.00 51.16 101 SER A C 1
ATOM 748 O O . SER A 1 101 ? 27.365 -4.641 -5.334 1.00 51.16 101 SER A O 1
ATOM 750 N N . LYS A 1 102 ? 29.164 -3.484 -4.625 1.00 53.38 102 LYS A N 1
ATOM 751 C CA . LYS A 1 102 ? 29.271 -4.151 -3.317 1.00 53.38 102 LYS A CA 1
ATOM 752 C C . LYS A 1 102 ? 28.175 -3.564 -2.425 1.00 53.38 102 LYS A C 1
ATOM 754 O O . LYS A 1 102 ? 28.375 -2.511 -1.824 1.00 53.38 102 LYS A O 1
ATOM 759 N N . GLY A 1 103 ? 27.003 -4.192 -2.471 1.00 45.69 103 GLY A N 1
ATOM 760 C CA . GLY A 1 103 ? 26.027 -4.126 -1.387 1.00 45.69 103 GLY A CA 1
ATOM 761 C C . GLY A 1 103 ? 26.504 -4.954 -0.205 1.00 45.69 103 GLY A C 1
ATOM 762 O O . GLY A 1 103 ? 27.325 -5.874 -0.437 1.00 45.69 103 GLY A O 1
#

Foldseek 3Di:
DVVVVVVCVVPVVSVVVVCVVVVVPVPPPPPDDPPDDDDDDDDPPDDQDQDPDDDPVSNCVNCVVPVVVVVVVVVVCCVPVVVVVVVVVVCVVVVVPDPDDPD

Radius of gyration: 28.51 Å; Cα contacts (8 Å, |Δi|>4): 24; chains: 1; bounding box: 53×44×66 Å

Secondary structure (DSSP, 8-state):
--HHHHHHHH-HHHHHHHHHHTTTT--TTSSS-TT----------SS-SPPSS--HHHHHHHHHT-HHHHHHHHHHHHHHHHHHHHHHHHHHHTT---S----

Sequence (103 aa):
MADMREQLAADEQTSALISALRGTNINDDDNAASGTTLQVVEMRAGDDSLPTEYDPVALEAYFKKRPGAVLTRVGQLALYGGAWAAKTIFSALRGELTSGSKG

Mean predicted aligned error: 18.04 Å

pLDDT: mean 73.2, std 15.91, range [45.69, 92.88]

Organism: NCBI:txid156174

Solvent-accessible surface area (backbone atoms only — not comparable to full-atom values): 6709 Å² total; per-residue (Å²): 122,66,70,62,55,51,56,46,59,71,34,64,68,54,41,50,51,54,34,52,76,66,61,69,65,81,58,83,85,80,82,51,71,93,87,62,80,87,77,90,74,86,74,79,88,65,100,77,69,81,74,91,61,98,44,73,68,62,49,48,62,57,46,69,78,36,59,67,62,53,51,52,51,54,50,50,48,45,66,72,45,35,64,58,50,52,50,52,52,53,33,49,77,6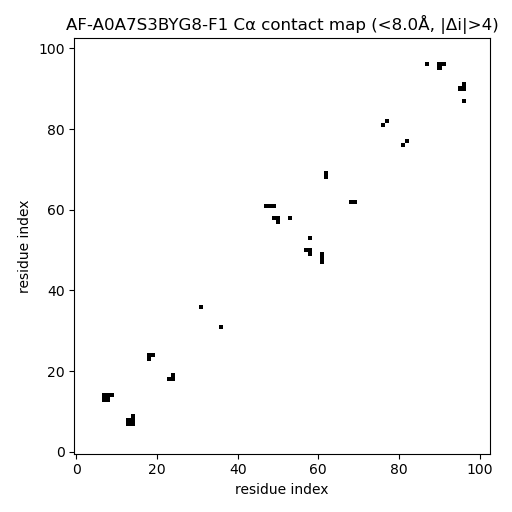9,69,63,65,68,93,73,80,86,121

=== Feature glossary ===
Feature key, reading from the visual/contextual features back to the raw sequence:

Rendered structure images. Structure images are PyMOL renders from six orthogonal camera directions. Cartoon representation draws helices as coils and strands as arrows; sticks shows the backbone as bonds; surface shows the solvent-excluded envelope. Rainbow coloring maps sequence position to hue (blue→red, N→C); chain coloring assigns a distinct color per polypeptide.

Contact-map, Ramachandran, and PAE plots. Three diagnostic plots accompany the record. The Cα contact map visualizes the tertiary structure as a 2D adjacency matrix (8 Å cutoff, sequence-local contacts suppressed). The Ramachandran plot shows the distribution of backbone (φ, ψ) torsions, with points in the α and β basins reflecting secondary structure content. The PAE plot shows AlphaFold's inter-residue confidence as a color matrix.

InterPro / GO / CATH / organism. The annotation block draws on four external resources. InterPro: which protein families and domains the sequence belongs to. GO: standardized terms for what the protein does, what process it participates in, and where in the cell it acts. CATH: which structural fold it has in the CATH hierarchy. Organism: the species of origin.

Nearest PDB structures. Structural nearest neighbors (via Foldseek easy-search vs the PDB). Reported per hit: target PDB id, E-value, and alignment TM-score. A TM-score above ~0.5 is the conventional threshold for 'same fold'.

Predicted aligned error. Predicted aligned error is AlphaFold's pairwise confidence. Unlike pLDDT (per-residue), PAE is per-residue-pair and captures whether two parts of the structure are correctly placed relative to each other. Units are ångströms of expected positional error.

Solvent-accessible surface area. SASA measures how much of the protein is reachable by solvent. It is computed by rolling a water-sized probe over the atomic surface and summing the exposed area (Å²). Per-residue SASA distinguishes core (buried, low SASA) from surface (exposed, high SASA) residues; total SASA is a whole-molecule size measure.

B-factor. Crystallographic B-factors measure how much each atom's electron density is smeared out, in Å². They rise in mobile loops and surface residues and fall in the buried interior. In AlphaFold models this column is repurposed to hold pLDDT instead.

pLDDT. For AlphaFold models, the B-factor field carries pLDDT — the model's own estimate of local accuracy on a 0–100 scale. Regions with pLDDT<50 should be treated as essentially unmodeled; they often correspond to intrinsically disordered segments.

Backbone torsions (φ/ψ). φ (phi) and ψ (psi) are the two rotatable backbone dihedrals per residue: φ is the C(i-1)–N–Cα–C torsion, ψ is the N–Cα–C–N(i+1) torsion, both in degrees on (−180°, 180°]. α-helical residues cluster near (−60°, −45°); β-strand residues near (−120°, +130°). A Ramachandran plot is simply a scatter of (φ, ψ) for every residue.

Radius of gyration, Cα contacts, bounding box. Radius of gyration (Rg) is the root-mean-square distance of Cα atoms from their centroid — a single number for overall size and compactness. A globular domain of N residues has Rg ≈ 2.2·N^0.38 Å; an extended or disordered chain has a much larger Rg. The Cα contact count is the number of residue pairs whose Cα atoms are within 8 Å and are more than four positions apart in sequence — a standard proxy for tertiary packing density. The bounding box is the smallest axis-aligned box enclosing all Cα atoms.

Secondary structure (3-state, P-SEA). Three-state secondary structure (P-SEA) collapses the eight DSSP classes into helix (a), strand (b), and coil (c). P-SEA assigns these from Cα geometry alone — distances and angles — without requiring backbone oxygens, so it works on any Cα trace.

Secondary structure (8-state, DSSP). Secondary structure is the local, repeating backbone conformation. DSSP classifies it into eight states by reading the hydrogen-bond network: three helix types (H, G, I), two β types (E, B), two non-regular types (T, S), and unstructured coil (-).

Foldseek 3Di. The Foldseek 3Di string encodes local tertiary geometry as a 20-letter alphabet — one character per residue — derived from the relative positions of nearby Cα atoms. Unlike the amino-acid sequence, 3Di is a direct function of the 3D structure, so two proteins with the same fold have similar 3Di strings even at low sequence identity.

mmCIF coordinates. Structure coordinates are given as an mmCIF _atom_site loop: one row per atom with element, residue name, chain id, sequence number, and x/y/z position in Å. Only the four main-chain atoms per residue are included here; side chains are omitted to keep the record compact.

Sequence. This is the polypeptide sequence — one letter per residue, N-terminus first. Length ranges from a few dozen residues for small domains to over a thousand for large multi-domain proteins.